Protein AF-A0A9E4X6A3-F1 (afdb_monomer_lite)

Sequence (124 aa):
DANILIFERMKEEVRIGRTLASSMEVGFNRAWPAIRDSNISTMITCVVLLWFGDRLGGGLVTGVAISLFIGVAVSMFTAVMVSRNLLQLMAWIGLGGRINLFTPESLHRTGQEVAQTPVLRGGR

pLDDT: mean 71.74, std 13.98, range [43.69, 91.62]

Radius of gyration: 26.62 Å; chains: 1; bounding box: 99×33×47 Å

Structure (mmCIF, N/CA/C/O backbone):
data_AF-A0A9E4X6A3-F1
#
_entry.id   AF-A0A9E4X6A3-F1
#
loop_
_atom_site.group_PDB
_atom_site.id
_atom_site.type_symbol
_atom_site.label_atom_id
_atom_site.label_alt_id
_atom_site.label_comp_id
_atom_site.label_asym_id
_atom_site.label_entity_id
_atom_site.label_seq_id
_atom_site.pdbx_PDB_ins_code
_atom_site.Cartn_x
_atom_site.Cartn_y
_atom_site.Cartn_z
_atom_site.occupancy
_atom_site.B_iso_or_equiv
_atom_site.auth_seq_id
_atom_site.auth_comp_id
_atom_site.auth_asym_id
_atom_site.auth_atom_id
_atom_site.pdbx_PDB_model_num
ATOM 1 N N . ASP A 1 1 ? 2.721 5.586 2.729 1.00 63.34 1 ASP A N 1
ATOM 2 C CA . ASP A 1 1 ? 1.963 6.738 3.243 1.00 63.34 1 ASP A CA 1
ATOM 3 C C . ASP A 1 1 ? 0.519 6.388 3.593 1.00 63.34 1 ASP A C 1
ATOM 5 O O . ASP A 1 1 ? 0.168 6.397 4.766 1.00 63.34 1 ASP A O 1
ATOM 9 N N . ALA A 1 2 ? -0.283 5.927 2.626 1.00 63.09 2 ALA A N 1
ATOM 10 C CA . ALA A 1 2 ? -1.685 5.542 2.845 1.00 63.09 2 ALA A CA 1
ATOM 11 C C . ALA A 1 2 ? -1.920 4.629 4.073 1.00 63.09 2 ALA A C 1
ATOM 13 O O . ALA A 1 2 ? -2.814 4.890 4.871 1.00 63.09 2 ALA A O 1
ATOM 14 N N . ASN A 1 3 ? -1.080 3.607 4.281 1.00 69.75 3 ASN A N 1
ATOM 15 C CA . ASN A 1 3 ? -1.237 2.657 5.392 1.00 69.75 3 ASN A CA 1
ATOM 16 C C . ASN A 1 3 ? -1.202 3.313 6.792 1.00 69.75 3 ASN A C 1
ATOM 18 O O . ASN A 1 3 ? -1.929 2.892 7.688 1.00 69.75 3 ASN A O 1
ATOM 22 N N . ILE A 1 4 ? -0.387 4.356 6.983 1.00 77.62 4 ILE A N 1
ATOM 23 C CA . ILE A 1 4 ? -0.262 5.048 8.277 1.00 77.62 4 ILE A CA 1
ATOM 24 C C . ILE A 1 4 ? -1.500 5.912 8.534 1.00 77.62 4 ILE A C 1
ATOM 26 O O . ILE A 1 4 ? -2.052 5.853 9.628 1.00 77.62 4 ILE A O 1
ATOM 30 N N . LEU A 1 5 ? -1.994 6.626 7.516 1.00 73.50 5 LEU A N 1
ATOM 31 C CA . LEU A 1 5 ? -3.211 7.447 7.593 1.00 73.50 5 LEU A CA 1
ATOM 32 C C . LEU A 1 5 ? -4.443 6.616 7.993 1.00 73.50 5 LEU A C 1
ATOM 34 O O . LEU A 1 5 ? -5.281 7.029 8.792 1.00 73.50 5 LEU A O 1
ATOM 38 N N . ILE A 1 6 ? -4.535 5.410 7.436 1.00 69.06 6 ILE A N 1
ATOM 39 C CA . ILE A 1 6 ? -5.589 4.439 7.734 1.00 69.06 6 ILE A CA 1
ATOM 40 C C . ILE A 1 6 ? -5.508 3.972 9.186 1.00 69.06 6 ILE A C 1
ATOM 42 O O . ILE A 1 6 ? -6.521 3.929 9.885 1.00 69.06 6 ILE A O 1
ATOM 46 N N . PHE A 1 7 ? -4.302 3.626 9.640 1.00 72.00 7 PHE A N 1
ATOM 47 C CA . PHE A 1 7 ? -4.075 3.183 11.009 1.00 72.00 7 PHE A CA 1
ATOM 48 C C . PHE A 1 7 ? -4.374 4.299 12.014 1.00 72.00 7 PHE A C 1
ATOM 50 O O . PHE A 1 7 ? -4.925 4.044 13.085 1.00 72.00 7 PHE A O 1
ATOM 57 N N . GLU A 1 8 ? -4.074 5.546 11.651 1.00 82.88 8 GLU A N 1
ATOM 58 C CA . GLU A 1 8 ? -4.416 6.719 12.446 1.00 82.88 8 GLU A CA 1
ATOM 59 C C . GLU A 1 8 ? -5.931 6.897 12.581 1.00 82.88 8 GLU A C 1
ATOM 61 O O . GLU A 1 8 ? -6.438 6.993 13.698 1.00 82.88 8 GLU A O 1
ATOM 66 N N . ARG A 1 9 ? -6.665 6.826 11.463 1.00 75.06 9 ARG A N 1
ATOM 67 C CA . ARG A 1 9 ? -8.136 6.886 11.434 1.00 75.06 9 ARG A CA 1
ATOM 68 C C . ARG A 1 9 ? -8.790 5.756 12.224 1.00 75.06 9 ARG A C 1
ATOM 70 O O . ARG A 1 9 ? -9.753 5.992 12.947 1.00 75.06 9 ARG A O 1
ATOM 77 N N . MET A 1 10 ? -8.254 4.538 12.136 1.00 72.62 10 MET A N 1
ATOM 78 C CA . MET A 1 10 ? -8.711 3.423 12.969 1.00 72.62 10 MET A CA 1
ATOM 79 C C . MET A 1 10 ? -8.487 3.696 14.460 1.00 72.62 10 MET A C 1
ATOM 81 O O . MET A 1 10 ? -9.389 3.468 15.265 1.00 72.62 10 MET A O 1
ATOM 85 N N . LYS A 1 11 ? -7.305 4.198 14.840 1.00 74.19 11 LYS A N 1
ATOM 86 C CA . LYS A 1 11 ? -7.004 4.588 16.227 1.00 74.19 11 LYS A CA 1
ATOM 87 C C . LYS A 1 11 ? -7.943 5.683 16.732 1.00 74.19 11 LYS A C 1
ATOM 89 O O . LYS A 1 11 ? -8.322 5.658 17.900 1.00 74.19 11 LYS A O 1
ATOM 94 N N . GLU A 1 12 ? -8.299 6.631 15.873 1.00 78.44 12 GLU A N 1
ATOM 95 C CA . GLU A 1 12 ? -9.212 7.727 16.190 1.00 78.44 12 GLU A CA 1
ATOM 96 C C . GLU A 1 12 ? -10.635 7.213 16.465 1.00 78.44 12 GLU A C 1
ATOM 98 O O . GLU A 1 12 ? -11.190 7.496 17.523 1.00 78.44 12 GLU A O 1
ATOM 103 N N . GLU A 1 13 ? -11.174 6.346 15.604 1.00 71.69 13 GLU A N 1
ATOM 104 C CA . GLU A 1 13 ? -12.487 5.703 15.790 1.00 71.69 13 GLU A CA 1
ATOM 105 C C . GLU A 1 13 ? -12.551 4.827 17.055 1.00 71.69 13 GLU A C 1
ATOM 107 O O . GLU A 1 13 ? -13.554 4.817 17.769 1.00 71.69 13 GLU A O 1
ATOM 112 N N . VAL A 1 14 ? -11.464 4.124 17.388 1.00 72.38 14 VAL A N 1
ATOM 113 C CA . VAL A 1 14 ? -11.345 3.376 18.654 1.00 72.38 14 VAL A CA 1
ATOM 114 C C . VAL A 1 14 ? -11.365 4.310 19.864 1.00 72.38 14 VAL A C 1
ATOM 116 O O . VAL A 1 14 ? -12.005 4.015 20.873 1.00 72.38 14 VAL A O 1
ATOM 119 N N . ARG A 1 15 ? -10.682 5.455 19.778 1.00 71.81 15 ARG A N 1
ATOM 120 C CA . ARG A 1 15 ? -10.607 6.436 20.869 1.00 71.81 15 ARG A CA 1
ATOM 121 C C . ARG A 1 15 ? -11.947 7.123 21.139 1.00 71.81 15 ARG A C 1
ATOM 123 O O . ARG A 1 15 ? -12.187 7.545 22.265 1.00 71.81 15 ARG A O 1
ATOM 130 N N . ILE A 1 16 ? -12.821 7.186 20.136 1.00 72.56 16 ILE A N 1
ATOM 131 C CA . ILE A 1 16 ? -14.191 7.715 20.232 1.00 72.56 16 ILE A CA 1
ATOM 132 C C . ILE A 1 16 ? -15.146 6.704 20.914 1.00 72.56 16 ILE A C 1
ATOM 134 O O . ILE A 1 16 ? -16.307 7.010 21.175 1.00 72.56 16 ILE A O 1
ATOM 138 N N . GLY A 1 17 ? -14.660 5.513 21.284 1.00 61.94 17 GLY A N 1
ATOM 139 C CA . GLY A 1 17 ? -15.421 4.522 22.050 1.00 61.94 17 GLY A CA 1
ATOM 140 C C . GLY A 1 17 ? -16.194 3.533 21.182 1.00 61.94 17 GLY A C 1
ATOM 141 O O . GLY A 1 17 ? -16.908 2.682 21.717 1.00 61.94 17 GLY A O 1
ATOM 142 N N . ARG A 1 18 ? -16.027 3.580 19.850 1.00 61.19 18 ARG A N 1
ATOM 143 C CA . ARG A 1 18 ? -16.430 2.457 19.009 1.00 61.19 18 ARG A CA 1
ATOM 144 C C . ARG A 1 18 ? -15.516 1.281 19.280 1.00 61.19 18 ARG A C 1
ATOM 146 O O . ARG A 1 18 ? -14.306 1.387 19.461 1.00 61.19 18 ARG A O 1
ATOM 153 N N . THR A 1 19 ? -16.129 0.120 19.298 1.00 69.94 19 THR A N 1
ATOM 154 C CA . THR A 1 19 ? -15.432 -1.128 19.543 1.00 69.94 19 THR A CA 1
ATOM 155 C C . THR A 1 19 ? -14.378 -1.399 18.477 1.00 69.94 19 THR A C 1
ATOM 157 O O . THR A 1 19 ? -14.628 -1.186 17.286 1.00 69.94 19 THR A O 1
ATOM 160 N N . LEU A 1 20 ? -13.247 -1.957 18.902 1.00 65.69 20 LEU A N 1
ATOM 161 C CA . LEU A 1 20 ? -12.101 -2.222 18.038 1.00 65.69 20 LEU A CA 1
ATOM 162 C C . LEU A 1 20 ? -12.465 -2.979 16.752 1.00 65.69 20 LEU A C 1
ATOM 164 O O . LEU A 1 20 ? -11.981 -2.616 15.687 1.00 65.69 20 LEU A O 1
ATOM 168 N N . ALA A 1 21 ? -13.344 -3.983 16.845 1.00 67.00 21 ALA A N 1
ATOM 169 C CA . ALA A 1 21 ? -13.760 -4.807 15.710 1.00 67.00 21 ALA A CA 1
ATOM 170 C C . ALA A 1 21 ? -14.526 -4.008 14.638 1.00 67.00 21 ALA A C 1
ATOM 172 O O . ALA A 1 21 ? -14.179 -4.075 13.462 1.00 67.00 21 ALA A O 1
ATOM 173 N N . SER A 1 22 ? -15.512 -3.196 15.038 1.00 70.31 22 SER A N 1
ATOM 174 C CA . SER A 1 22 ? -16.301 -2.382 14.100 1.00 70.31 22 SER A CA 1
ATOM 175 C C . SER A 1 22 ? -15.470 -1.265 13.457 1.00 70.31 22 SER A C 1
ATOM 177 O O . SER A 1 22 ? -15.489 -1.104 12.237 1.00 70.31 22 SER A O 1
ATOM 179 N N . SER A 1 23 ? -14.676 -0.536 14.250 1.00 68.94 23 SER A N 1
ATOM 180 C CA . SER A 1 23 ? -13.796 0.529 13.742 1.00 68.94 23 SER A CA 1
ATOM 181 C C . SER A 1 23 ? -12.757 -0.003 12.753 1.00 68.94 23 SER A C 1
ATOM 183 O O . SER A 1 23 ? -12.379 0.673 11.798 1.00 68.94 23 SER A O 1
ATOM 185 N N . MET A 1 24 ? -12.308 -1.237 12.967 1.00 70.00 24 MET A N 1
ATOM 186 C CA . MET A 1 24 ? -11.354 -1.927 12.114 1.00 70.00 24 MET A CA 1
ATOM 187 C C . MET A 1 24 ? -11.974 -2.446 10.826 1.00 70.00 24 MET A C 1
ATOM 189 O O . MET A 1 24 ? -11.359 -2.287 9.780 1.00 70.00 24 MET A O 1
ATOM 193 N N . GLU A 1 25 ? -13.170 -3.031 10.865 1.00 73.62 25 GLU A N 1
ATOM 194 C CA . GLU A 1 25 ? -13.860 -3.472 9.651 1.00 73.62 25 GLU A CA 1
ATOM 195 C C . GLU A 1 25 ? -14.120 -2.284 8.718 1.00 73.62 25 GLU A C 1
ATOM 197 O O . GLU A 1 25 ? -13.768 -2.318 7.539 1.00 73.62 25 GLU A O 1
ATOM 202 N N . VAL A 1 26 ? -14.625 -1.177 9.270 1.00 74.62 26 VAL A N 1
ATOM 203 C CA . VAL A 1 26 ? -14.870 0.061 8.518 1.00 74.62 26 VAL A CA 1
ATOM 204 C C . VAL A 1 26 ? -13.562 0.685 8.024 1.00 74.62 26 VAL A C 1
ATOM 206 O O . VAL A 1 26 ? -13.463 1.082 6.858 1.00 74.62 26 VAL A O 1
ATOM 209 N N . GLY A 1 27 ? -12.545 0.755 8.888 1.00 73.12 27 GLY A N 1
ATOM 210 C CA . GLY A 1 27 ? -11.233 1.305 8.556 1.00 73.12 27 GLY A CA 1
ATOM 211 C C . GLY A 1 27 ? -10.529 0.507 7.463 1.00 73.12 27 GLY A C 1
ATOM 212 O O . GLY A 1 27 ? -10.082 1.085 6.475 1.00 73.12 27 GLY A O 1
ATOM 213 N N . PHE A 1 28 ? -10.503 -0.819 7.585 1.00 75.38 28 PHE A N 1
ATOM 214 C CA . PHE A 1 28 ? -9.881 -1.718 6.619 1.00 75.38 28 PHE A CA 1
ATOM 215 C C . PHE A 1 28 ? -10.607 -1.700 5.271 1.00 75.38 28 PHE A C 1
ATOM 217 O O . PHE A 1 28 ? -9.956 -1.618 4.233 1.00 75.38 28 PHE A O 1
ATOM 224 N N . ASN A 1 29 ? -11.943 -1.702 5.259 1.00 77.44 29 ASN A N 1
ATOM 225 C CA . ASN A 1 29 ? -12.715 -1.721 4.016 1.00 77.44 29 ASN A CA 1
ATOM 226 C C . ASN A 1 29 ? -12.517 -0.436 3.185 1.00 77.44 29 ASN A C 1
ATOM 228 O O . ASN A 1 29 ? -12.417 -0.487 1.961 1.00 77.44 29 ASN A O 1
ATOM 232 N N . ARG A 1 30 ? -12.370 0.726 3.841 1.00 75.12 30 ARG A N 1
ATOM 233 C CA . ARG A 1 30 ? -11.995 1.986 3.165 1.00 75.12 30 ARG A CA 1
ATOM 234 C C . ARG A 1 30 ? -10.522 2.060 2.784 1.00 75.12 30 ARG A C 1
ATOM 236 O O . ARG A 1 30 ? -10.173 2.711 1.803 1.00 75.12 30 ARG A O 1
ATOM 243 N N . ALA A 1 31 ? -9.663 1.432 3.570 1.00 77.06 31 ALA A N 1
ATOM 244 C CA . ALA A 1 31 ? -8.226 1.454 3.374 1.00 77.06 31 ALA A CA 1
ATOM 245 C C . ALA A 1 31 ? -7.738 0.558 2.247 1.00 77.06 31 ALA A C 1
ATOM 247 O O . ALA A 1 31 ? -6.772 0.879 1.555 1.00 77.06 31 ALA A O 1
ATOM 248 N N . TRP A 1 32 ? -8.393 -0.588 2.099 1.00 76.12 32 TRP A N 1
ATOM 249 C CA . TRP A 1 32 ? -7.984 -1.651 1.203 1.00 76.12 32 TRP A CA 1
ATOM 250 C C . TRP A 1 32 ? -7.833 -1.186 -0.254 1.00 76.12 32 TRP A C 1
ATOM 252 O O . TRP A 1 32 ? -6.779 -1.458 -0.836 1.00 76.12 32 TRP A O 1
ATOM 262 N N . PRO A 1 33 ? -8.781 -0.419 -0.836 1.00 81.31 33 PRO A N 1
ATOM 263 C CA . PRO A 1 33 ? -8.611 0.150 -2.170 1.00 81.31 33 PRO A CA 1
ATOM 264 C C . PRO A 1 33 ? -7.388 1.066 -2.255 1.00 81.31 33 PRO A C 1
ATOM 266 O O . PRO A 1 33 ? -6.554 0.869 -3.125 1.00 81.31 33 PRO A O 1
ATOM 269 N N . ALA A 1 34 ? -7.207 1.986 -1.301 1.00 81.81 34 ALA A N 1
ATOM 270 C CA . ALA A 1 34 ? -6.089 2.930 -1.320 1.00 81.81 34 ALA A CA 1
ATOM 271 C C . ALA A 1 34 ? -4.717 2.234 -1.219 1.00 81.81 34 ALA A C 1
ATOM 273 O O . ALA A 1 34 ? -3.772 2.604 -1.917 1.00 81.81 34 ALA A O 1
ATOM 274 N N . ILE A 1 35 ? -4.602 1.199 -0.378 1.00 80.19 35 ILE A N 1
ATOM 275 C CA . ILE A 1 35 ? -3.380 0.389 -0.255 1.00 80.19 35 ILE A CA 1
ATOM 276 C C . ILE A 1 35 ? -3.130 -0.373 -1.557 1.00 80.19 35 ILE A C 1
ATOM 278 O O . ILE A 1 35 ? -2.007 -0.384 -2.063 1.00 80.19 35 ILE A O 1
ATOM 282 N N . ARG A 1 36 ? -4.162 -1.008 -2.116 1.00 83.56 36 ARG A N 1
ATOM 283 C CA . ARG A 1 36 ? -4.048 -1.754 -3.369 1.00 83.56 36 ARG A CA 1
ATOM 284 C C . ARG A 1 36 ? -3.657 -0.839 -4.528 1.00 83.56 36 ARG A C 1
ATOM 286 O O . ARG A 1 36 ? -2.725 -1.171 -5.248 1.00 83.56 36 ARG A O 1
ATOM 293 N N . ASP A 1 37 ? -4.297 0.313 -4.673 1.00 86.44 37 ASP A N 1
ATOM 294 C CA . ASP A 1 37 ? -4.069 1.239 -5.784 1.00 86.44 37 ASP A CA 1
ATOM 295 C C . ASP A 1 37 ? -2.652 1.831 -5.730 1.00 86.44 37 ASP A C 1
ATOM 297 O O . ASP A 1 37 ? -1.962 1.892 -6.749 1.00 86.44 37 ASP A O 1
ATOM 301 N N . SER A 1 38 ? -2.159 2.154 -4.527 1.00 84.69 38 SER A N 1
ATOM 302 C CA . SER A 1 38 ? -0.768 2.573 -4.325 1.00 84.69 38 SER A CA 1
ATOM 303 C C . SER A 1 38 ? 0.229 1.481 -4.732 1.00 84.69 38 SER A C 1
ATOM 305 O O . SER A 1 38 ? 1.202 1.774 -5.422 1.00 84.69 38 SER A O 1
ATOM 307 N N . ASN A 1 39 ? -0.007 0.226 -4.335 1.00 88.44 39 ASN A N 1
ATOM 308 C CA . ASN A 1 39 ? 0.863 -0.903 -4.682 1.00 88.44 39 ASN A CA 1
ATOM 309 C C . ASN A 1 39 ? 0.797 -1.250 -6.181 1.00 88.44 39 ASN A C 1
ATOM 311 O O . ASN A 1 39 ? 1.821 -1.563 -6.787 1.00 88.44 39 ASN A O 1
ATOM 315 N N . ILE A 1 40 ? -0.381 -1.148 -6.805 1.00 89.38 40 ILE A N 1
ATOM 316 C CA . ILE A 1 40 ? -0.559 -1.321 -8.254 1.00 89.38 40 ILE A CA 1
ATOM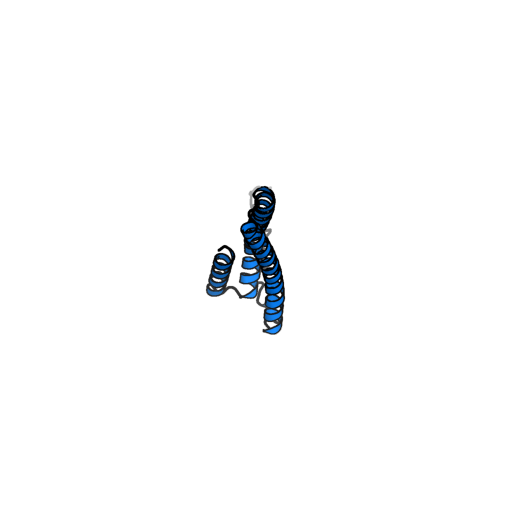 317 C C . ILE A 1 40 ? 0.212 -0.245 -9.015 1.00 89.38 40 ILE A C 1
ATOM 319 O O . ILE A 1 40 ? 0.944 -0.577 -9.946 1.00 89.38 40 ILE A O 1
ATOM 323 N N . SER A 1 41 ? 0.121 1.023 -8.601 1.00 91.25 41 SER A N 1
ATOM 324 C CA . SER A 1 41 ? 0.903 2.095 -9.221 1.00 91.25 41 SER A CA 1
ATOM 325 C C . SER A 1 41 ? 2.403 1.805 -9.150 1.00 91.25 41 SER A C 1
ATOM 327 O O . SER A 1 41 ? 3.102 2.007 -10.139 1.00 91.25 41 SER A O 1
ATOM 329 N N . THR A 1 42 ? 2.909 1.289 -8.023 1.00 90.31 42 THR A N 1
ATOM 330 C CA . THR A 1 42 ? 4.325 0.912 -7.900 1.00 90.31 42 THR A CA 1
ATOM 331 C C . THR A 1 42 ? 4.688 -0.277 -8.789 1.00 90.31 42 THR A C 1
ATOM 333 O O . THR A 1 42 ? 5.747 -0.252 -9.415 1.00 90.31 42 THR A O 1
ATOM 336 N N . MET A 1 43 ? 3.823 -1.290 -8.909 1.00 89.50 43 MET A N 1
ATOM 337 C CA . MET A 1 43 ? 4.040 -2.404 -9.841 1.00 89.50 43 MET A CA 1
ATOM 338 C C . MET A 1 43 ? 4.122 -1.923 -11.293 1.00 89.50 43 MET A C 1
ATOM 340 O O . MET A 1 43 ? 5.014 -2.356 -12.019 1.00 89.50 43 MET A O 1
ATOM 344 N N . ILE A 1 44 ? 3.264 -0.982 -11.701 1.00 91.19 44 ILE A N 1
ATOM 345 C CA . ILE A 1 44 ? 3.321 -0.368 -13.037 1.00 91.19 44 ILE A CA 1
ATOM 346 C C . ILE A 1 44 ? 4.660 0.352 -13.233 1.00 91.19 44 ILE A C 1
ATOM 348 O O . ILE A 1 44 ? 5.328 0.133 -14.242 1.00 91.19 44 ILE A O 1
ATOM 352 N N . THR A 1 45 ? 5.107 1.141 -12.251 1.00 91.12 45 THR A N 1
ATOM 353 C CA . THR A 1 45 ? 6.424 1.796 -12.296 1.00 91.12 45 THR A CA 1
ATOM 354 C C . THR A 1 45 ? 7.560 0.782 -12.435 1.00 91.12 45 THR A C 1
ATOM 356 O O . THR A 1 45 ? 8.469 1.001 -13.231 1.00 91.12 45 THR A O 1
ATOM 359 N N . CYS A 1 46 ? 7.504 -0.350 -11.725 1.00 90.12 46 CYS A N 1
ATOM 360 C CA . CYS A 1 46 ? 8.501 -1.416 -11.850 1.00 90.12 46 CYS A CA 1
ATOM 361 C C . CYS A 1 46 ? 8.517 -2.013 -13.262 1.00 90.12 46 CYS A C 1
ATOM 363 O O . CYS A 1 46 ? 9.589 -2.189 -13.829 1.00 90.12 46 CYS A O 1
ATOM 365 N N . VAL A 1 47 ? 7.350 -2.274 -13.861 1.00 89.94 47 VAL A N 1
ATOM 366 C CA . VAL A 1 47 ? 7.251 -2.786 -15.241 1.00 89.94 47 VAL A CA 1
ATOM 367 C C . VAL A 1 47 ? 7.859 -1.801 -16.240 1.00 89.94 47 VAL A C 1
ATOM 369 O O . VAL A 1 47 ? 8.627 -2.203 -17.113 1.00 89.94 47 VAL A O 1
ATOM 372 N N . VAL A 1 48 ? 7.572 -0.507 -16.087 1.00 89.62 48 VAL A N 1
ATOM 373 C CA . VAL A 1 48 ? 8.162 0.540 -16.931 1.00 89.62 48 VAL A CA 1
ATOM 374 C C . VAL A 1 48 ? 9.680 0.598 -16.740 1.00 89.62 48 VAL A C 1
ATOM 376 O O . VAL A 1 48 ? 10.415 0.637 -17.724 1.00 89.62 48 VAL A O 1
ATOM 379 N N . LEU A 1 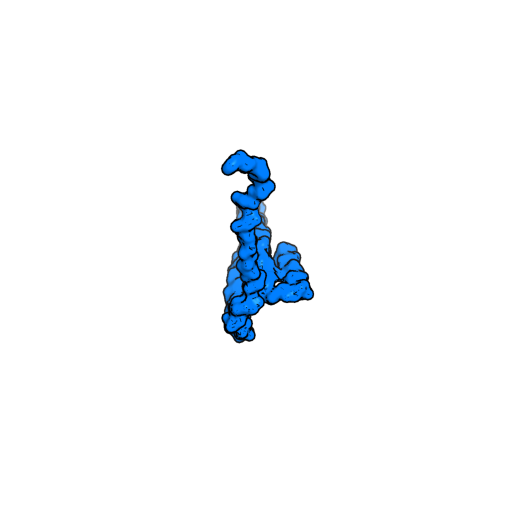49 ? 10.170 0.537 -15.499 1.00 88.25 49 LEU A N 1
ATOM 380 C CA . LEU A 1 49 ? 11.604 0.520 -15.192 1.00 88.25 49 LEU A CA 1
ATOM 381 C C . LEU A 1 49 ? 12.316 -0.700 -15.779 1.00 88.25 49 LEU A C 1
ATOM 383 O O . LEU A 1 49 ? 13.423 -0.549 -16.280 1.00 88.25 49 LEU A O 1
ATOM 387 N N . LEU A 1 50 ? 11.698 -1.883 -15.755 1.00 87.38 50 LEU A N 1
ATOM 388 C CA . LEU A 1 50 ? 12.251 -3.080 -16.392 1.00 87.38 50 LEU A CA 1
ATOM 389 C C . LEU A 1 50 ? 12.325 -2.914 -17.912 1.00 87.38 50 LEU A C 1
ATOM 391 O O . LEU A 1 50 ? 13.349 -3.231 -18.509 1.00 87.38 50 LEU A O 1
ATOM 395 N N . TRP A 1 51 ? 11.278 -2.360 -18.529 1.00 86.44 51 TRP A N 1
ATOM 396 C CA . TRP A 1 51 ? 11.251 -2.117 -19.971 1.00 86.44 51 TRP A CA 1
ATOM 397 C C . TRP A 1 51 ? 12.314 -1.104 -20.412 1.00 86.44 51 TRP A C 1
ATOM 399 O O . TRP A 1 51 ? 13.012 -1.332 -21.396 1.00 86.44 51 TRP A O 1
ATOM 409 N N . PHE A 1 52 ? 12.486 -0.006 -19.675 1.00 85.38 52 PHE A N 1
ATOM 410 C CA . PHE A 1 52 ? 13.543 0.970 -19.952 1.00 85.38 52 PHE A CA 1
ATOM 411 C C . PHE A 1 52 ? 14.938 0.440 -19.587 1.00 85.38 52 PHE A C 1
ATOM 413 O O . PHE A 1 52 ? 15.890 0.688 -20.323 1.00 85.38 52 PHE A O 1
ATOM 420 N N . GLY A 1 53 ? 15.069 -0.304 -18.487 1.00 83.06 53 GLY A N 1
ATOM 421 C CA . GLY A 1 53 ? 16.332 -0.879 -18.019 1.00 83.06 53 GLY A CA 1
ATOM 422 C C . GLY A 1 53 ? 16.933 -1.879 -19.006 1.00 83.06 53 GLY A C 1
ATOM 423 O O . GLY A 1 53 ? 18.136 -1.830 -19.259 1.00 83.06 53 GLY A O 1
ATOM 424 N N . ASP A 1 54 ? 16.090 -2.711 -19.625 1.00 76.06 54 ASP A N 1
ATOM 425 C CA . ASP A 1 54 ? 16.477 -3.657 -20.680 1.00 76.06 54 ASP A CA 1
ATOM 426 C C . ASP A 1 54 ? 16.914 -2.940 -21.973 1.00 76.06 54 ASP A C 1
ATOM 428 O O . ASP A 1 54 ? 17.900 -3.310 -22.606 1.00 76.06 54 ASP A O 1
ATOM 432 N N . ARG A 1 55 ? 16.240 -1.836 -22.328 1.00 78.31 55 ARG A N 1
ATOM 433 C CA . ARG A 1 55 ? 16.505 -1.055 -23.552 1.00 78.31 55 ARG A CA 1
ATOM 434 C C . ARG A 1 55 ? 17.742 -0.155 -23.468 1.00 78.31 55 ARG A C 1
ATOM 436 O O . ARG A 1 55 ? 18.403 0.053 -24.480 1.00 78.31 55 ARG A O 1
ATOM 443 N N . LEU A 1 56 ? 18.021 0.426 -22.299 1.00 74.38 56 LEU A N 1
ATOM 444 C CA . LEU A 1 56 ? 19.101 1.406 -22.087 1.00 74.38 56 LEU A CA 1
ATOM 445 C C . LEU A 1 56 ? 20.398 0.782 -21.542 1.00 74.38 56 LEU A C 1
ATOM 447 O O . LEU A 1 56 ? 21.357 1.507 -21.291 1.00 74.38 56 LEU A O 1
ATOM 451 N N . GLY A 1 57 ? 20.446 -0.542 -21.345 1.00 66.56 57 GLY A N 1
ATOM 452 C CA . GLY A 1 57 ? 21.638 -1.244 -20.847 1.00 66.56 57 GLY A CA 1
ATOM 453 C C . GLY A 1 57 ? 21.983 -0.943 -19.381 1.00 66.56 57 GLY A C 1
ATOM 454 O O . GLY A 1 57 ? 23.092 -1.218 -18.925 1.00 66.56 57 GLY A O 1
ATOM 455 N N . GLY A 1 58 ? 21.043 -0.374 -18.621 1.00 73.56 58 GLY A N 1
ATOM 456 C CA . GLY A 1 58 ? 21.228 0.017 -17.226 1.00 73.56 58 GLY A CA 1
ATOM 457 C C . GLY A 1 58 ? 20.960 -1.137 -16.262 1.00 73.56 58 GLY A C 1
ATOM 458 O O . GLY A 1 58 ? 19.944 -1.129 -15.572 1.00 73.56 58 GLY A O 1
ATOM 459 N N . GLY A 1 59 ? 21.874 -2.110 -16.171 1.00 75.56 59 GLY A N 1
ATOM 460 C CA . GLY A 1 59 ? 21.696 -3.320 -15.347 1.00 75.56 59 GLY A CA 1
ATOM 461 C C . GLY A 1 59 ? 21.388 -3.065 -13.860 1.00 75.56 59 GLY A C 1
ATOM 462 O O . GLY A 1 59 ? 20.684 -3.850 -13.225 1.00 75.56 59 GLY A O 1
ATOM 463 N N . LEU A 1 60 ? 21.839 -1.930 -13.311 1.00 84.94 60 LEU A N 1
ATOM 464 C CA . LEU A 1 60 ? 21.527 -1.514 -11.939 1.00 84.94 60 LEU A CA 1
ATOM 465 C C . LEU A 1 60 ? 20.024 -1.231 -11.744 1.00 84.94 60 LEU A C 1
ATOM 467 O O . LEU A 1 60 ? 19.445 -1.607 -10.726 1.00 84.94 60 LEU A O 1
ATOM 471 N N . VAL A 1 61 ? 19.383 -0.592 -12.727 1.00 86.12 61 VAL A N 1
ATOM 472 C CA . VAL A 1 61 ? 17.967 -0.194 -12.660 1.00 86.12 61 VAL A CA 1
ATOM 473 C C . VAL A 1 61 ? 17.068 -1.426 -12.680 1.00 86.12 61 VAL A C 1
ATOM 475 O O . VAL A 1 61 ? 16.113 -1.505 -11.909 1.00 86.12 61 VAL A O 1
ATOM 478 N N . THR A 1 62 ? 17.418 -2.426 -13.489 1.00 85.94 62 THR A N 1
ATOM 479 C CA . THR A 1 62 ? 16.710 -3.710 -13.551 1.00 85.94 62 THR A CA 1
ATOM 480 C C . THR A 1 62 ? 16.752 -4.438 -12.204 1.00 85.94 62 THR A C 1
ATOM 482 O O . THR A 1 62 ? 15.720 -4.910 -11.729 1.00 85.94 62 THR A O 1
ATOM 485 N N . GLY A 1 63 ? 17.911 -4.469 -11.533 1.00 87.50 63 GLY A N 1
ATOM 486 C CA . GLY A 1 63 ? 18.044 -5.075 -10.202 1.00 87.50 63 GLY A CA 1
ATOM 487 C C . GLY A 1 63 ? 17.201 -4.373 -9.130 1.00 87.50 63 GLY A C 1
ATOM 488 O O . GLY A 1 63 ? 16.542 -5.028 -8.321 1.00 87.50 63 GLY A O 1
ATOM 489 N N . VAL A 1 64 ? 17.163 -3.038 -9.162 1.00 89.69 64 VAL A N 1
ATOM 490 C CA . VAL A 1 64 ? 16.320 -2.229 -8.265 1.00 89.69 64 VAL A CA 1
ATOM 491 C C . VAL A 1 64 ? 14.829 -2.447 -8.550 1.00 89.69 64 VAL A C 1
ATOM 493 O O . VAL A 1 64 ? 14.038 -2.565 -7.617 1.00 89.69 64 VAL A O 1
ATOM 496 N N . ALA A 1 65 ? 14.432 -2.567 -9.817 1.00 89.19 65 ALA A N 1
ATOM 497 C CA . ALA A 1 65 ? 13.040 -2.798 -10.190 1.00 89.19 65 ALA A CA 1
ATOM 498 C C . ALA A 1 65 ? 12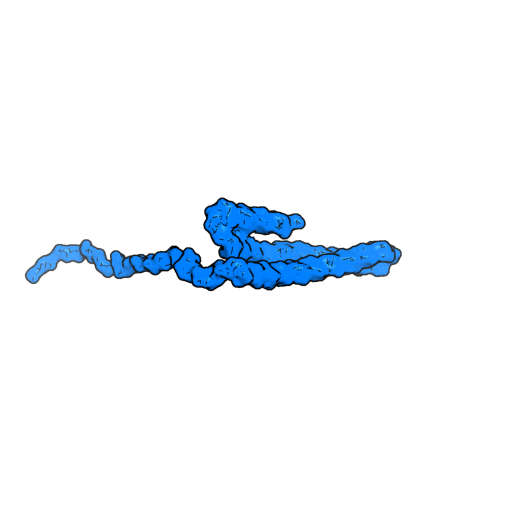.527 -4.180 -9.743 1.00 89.19 65 ALA A C 1
ATOM 500 O O . ALA A 1 65 ? 11.402 -4.286 -9.256 1.00 89.19 65 ALA A O 1
ATOM 501 N N . ILE A 1 66 ? 13.351 -5.231 -9.844 1.00 89.12 66 ILE A N 1
ATOM 502 C CA . ILE A 1 66 ? 12.987 -6.582 -9.380 1.00 89.12 66 ILE A CA 1
ATOM 503 C C . ILE A 1 66 ? 12.807 -6.609 -7.857 1.00 89.12 66 ILE A C 1
ATOM 505 O O . ILE A 1 66 ? 11.828 -7.174 -7.365 1.00 89.12 66 ILE A O 1
ATOM 509 N N . SER A 1 67 ? 13.715 -5.989 -7.096 1.00 91.62 67 SER A N 1
ATOM 510 C CA . SER A 1 67 ? 13.609 -5.970 -5.630 1.00 91.62 67 SER A CA 1
ATOM 511 C C . SER A 1 67 ? 12.379 -5.189 -5.151 1.00 91.62 67 SER A C 1
ATOM 513 O O . SER A 1 67 ? 11.668 -5.660 -4.261 1.00 91.62 67 SER A O 1
ATOM 515 N N . LEU A 1 68 ? 12.065 -4.056 -5.793 1.00 89.56 68 LEU A N 1
ATOM 516 C CA . LEU A 1 68 ? 10.838 -3.290 -5.556 1.00 89.56 68 LEU A CA 1
ATOM 517 C C . LEU A 1 68 ? 9.584 -4.113 -5.859 1.00 89.56 68 LEU A C 1
ATOM 519 O O . LEU A 1 68 ? 8.652 -4.119 -5.056 1.00 89.56 68 LEU A O 1
ATOM 523 N N . PHE A 1 69 ? 9.570 -4.841 -6.977 1.00 89.88 69 PHE A N 1
ATOM 524 C CA . PHE A 1 69 ? 8.442 -5.688 -7.353 1.00 89.88 69 PHE A CA 1
ATOM 525 C C . PHE A 1 69 ? 8.169 -6.776 -6.304 1.00 89.88 69 PHE A 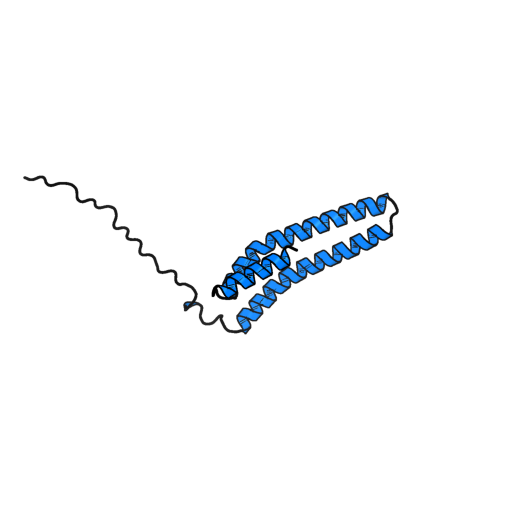C 1
ATOM 527 O O . PHE A 1 69 ? 7.033 -6.933 -5.850 1.00 89.88 69 PHE A O 1
ATOM 534 N N . ILE A 1 70 ? 9.216 -7.477 -5.856 1.00 91.31 70 ILE A N 1
ATOM 535 C CA . ILE A 1 70 ? 9.110 -8.490 -4.795 1.00 91.31 70 ILE A CA 1
ATOM 536 C C . ILE A 1 70 ? 8.644 -7.847 -3.482 1.00 91.31 70 ILE A C 1
ATOM 538 O O . ILE A 1 70 ? 7.742 -8.371 -2.828 1.00 91.31 70 ILE A O 1
ATOM 542 N N . GLY A 1 71 ? 9.202 -6.693 -3.107 1.00 90.38 71 GLY A N 1
ATOM 543 C CA . GLY A 1 71 ? 8.819 -5.976 -1.889 1.00 90.38 71 GLY A CA 1
ATOM 544 C C . GLY A 1 71 ? 7.340 -5.577 -1.866 1.00 90.38 71 GLY A C 1
ATOM 545 O O . GLY A 1 71 ? 6.657 -5.776 -0.859 1.00 90.38 71 GLY A O 1
ATOM 546 N N . VAL A 1 72 ? 6.815 -5.082 -2.989 1.00 89.31 72 VAL A N 1
ATOM 547 C CA . VAL A 1 72 ? 5.395 -4.726 -3.134 1.00 89.31 72 VAL A CA 1
ATOM 548 C C . VAL A 1 72 ? 4.498 -5.965 -3.072 1.00 89.31 72 VAL A C 1
ATOM 550 O O . VAL A 1 72 ? 3.474 -5.947 -2.384 1.00 89.31 72 VAL A O 1
ATOM 553 N N . ALA A 1 73 ? 4.891 -7.065 -3.721 1.00 87.19 73 ALA A N 1
ATOM 554 C CA . ALA A 1 73 ? 4.146 -8.323 -3.671 1.00 87.19 73 ALA A CA 1
ATOM 555 C C . ALA A 1 73 ? 4.047 -8.877 -2.237 1.00 87.19 73 ALA A C 1
ATOM 557 O O . ALA A 1 73 ? 2.958 -9.232 -1.776 1.00 87.19 73 ALA A O 1
ATOM 558 N N . VAL A 1 74 ? 5.160 -8.881 -1.495 1.00 88.88 74 VAL A N 1
ATOM 559 C CA . VAL A 1 74 ? 5.194 -9.292 -0.081 1.00 88.88 74 VAL A CA 1
ATOM 560 C C . VAL A 1 74 ? 4.349 -8.355 0.791 1.00 88.88 74 VAL A C 1
ATOM 562 O O . VAL A 1 74 ? 3.654 -8.821 1.698 1.00 88.88 74 VAL A O 1
ATOM 565 N N . SER A 1 75 ? 4.344 -7.048 0.509 1.00 84.38 75 SER A N 1
ATOM 566 C CA . SER A 1 75 ? 3.518 -6.071 1.231 1.00 84.38 75 SER A CA 1
ATOM 567 C C . SER A 1 75 ? 2.017 -6.336 1.053 1.00 84.38 75 SER A C 1
ATOM 569 O O . SER A 1 75 ? 1.284 -6.414 2.041 1.00 84.38 75 SER A O 1
ATOM 571 N N . MET A 1 76 ? 1.564 -6.563 -0.186 1.00 82.12 76 MET A N 1
ATOM 572 C CA . MET A 1 76 ? 0.173 -6.933 -0.484 1.00 82.12 76 MET A CA 1
ATOM 573 C C . MET A 1 76 ? -0.227 -8.244 0.201 1.00 82.12 76 MET A C 1
ATOM 575 O O . MET A 1 76 ? -1.303 -8.324 0.796 1.00 82.12 76 MET A O 1
ATOM 579 N N . PHE A 1 77 ? 0.646 -9.255 0.175 1.00 83.56 77 PHE A N 1
ATOM 580 C CA . PHE A 1 77 ? 0.407 -10.519 0.872 1.00 83.56 77 PHE A CA 1
ATOM 581 C C . PHE A 1 77 ? 0.272 -10.321 2.388 1.00 83.56 77 PHE A C 1
ATOM 583 O O . PHE A 1 77 ? -0.669 -10.822 3.007 1.00 83.56 77 PHE A O 1
ATOM 590 N N . THR A 1 78 ? 1.169 -9.530 2.978 1.00 80.94 78 THR A N 1
A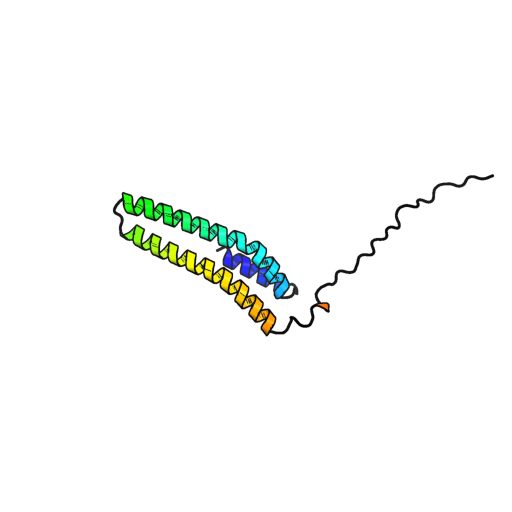TOM 591 C CA . THR A 1 78 ? 1.128 -9.181 4.403 1.00 80.94 78 THR A CA 1
ATOM 592 C C . THR A 1 78 ? -0.185 -8.493 4.764 1.00 80.94 78 THR A C 1
ATOM 594 O O . THR A 1 78 ? -0.778 -8.833 5.782 1.00 80.94 78 THR A O 1
ATOM 597 N N . ALA A 1 79 ? -0.704 -7.596 3.920 1.00 76.81 79 ALA A N 1
ATOM 598 C CA . ALA A 1 79 ? -1.970 -6.914 4.179 1.00 76.81 79 ALA A CA 1
ATOM 599 C C . ALA A 1 79 ? -3.163 -7.888 4.301 1.00 76.81 79 ALA A C 1
ATOM 601 O O . ALA A 1 79 ? -3.983 -7.728 5.202 1.00 76.81 79 ALA A O 1
ATOM 602 N N . VAL A 1 80 ? -3.225 -8.940 3.471 1.00 76.06 80 VAL A N 1
ATOM 603 C CA . VAL A 1 80 ? -4.251 -10.003 3.576 1.00 76.06 80 VAL A CA 1
ATOM 604 C C . VAL A 1 80 ? -4.051 -10.853 4.835 1.00 76.06 80 VAL A C 1
ATOM 606 O O . VAL A 1 80 ? -5.010 -11.199 5.532 1.00 76.06 80 VAL A O 1
ATOM 609 N N . MET A 1 81 ? -2.795 -11.194 5.139 1.00 78.75 81 MET A N 1
ATOM 610 C CA . MET A 1 81 ? -2.420 -11.950 6.339 1.00 78.75 81 MET A CA 1
ATOM 611 C C . MET A 1 81 ? -2.796 -11.205 7.622 1.00 78.75 81 MET A C 1
ATOM 613 O O . MET A 1 81 ? -3.271 -11.832 8.570 1.00 78.75 81 MET A O 1
ATOM 617 N N . VAL A 1 82 ? -2.641 -9.878 7.637 1.00 76.56 82 VAL A N 1
ATOM 618 C CA . VAL A 1 82 ? -3.044 -9.009 8.747 1.00 76.56 82 VAL A CA 1
ATOM 619 C C . VAL A 1 82 ? -4.553 -9.077 8.958 1.00 76.56 82 VAL A C 1
ATOM 621 O O . VAL A 1 82 ? -4.969 -9.280 10.092 1.00 76.56 82 VAL A O 1
ATOM 624 N N . SER A 1 83 ? -5.380 -9.014 7.908 1.00 70.25 83 SER A N 1
ATOM 625 C CA . SER A 1 83 ? -6.840 -9.146 8.055 1.00 70.25 83 SER A CA 1
ATOM 626 C C . SER A 1 83 ? -7.237 -10.462 8.724 1.00 70.25 83 SER A C 1
ATOM 628 O O . SER A 1 83 ? -8.056 -10.470 9.640 1.00 70.25 83 SER A O 1
ATOM 630 N N . ARG A 1 84 ? -6.632 -11.584 8.305 1.00 72.94 84 ARG A N 1
ATOM 631 C CA . ARG A 1 84 ? -6.909 -12.905 8.896 1.00 72.94 84 ARG A CA 1
ATOM 632 C C . ARG A 1 84 ? -6.410 -13.029 10.330 1.00 72.94 84 ARG A C 1
ATOM 634 O O . ARG A 1 84 ? -7.174 -13.474 11.183 1.00 72.94 84 ARG A O 1
ATOM 641 N N . ASN A 1 85 ? -5.164 -12.636 10.597 1.00 75.75 85 ASN A N 1
ATOM 642 C CA . ASN A 1 85 ? -4.585 -12.712 11.941 1.00 75.75 85 ASN A CA 1
ATOM 643 C C . ASN A 1 85 ? -5.353 -11.837 12.924 1.00 75.75 85 ASN A C 1
ATOM 645 O O . ASN A 1 85 ? -5.563 -12.228 14.064 1.00 75.75 85 ASN A O 1
ATOM 649 N N . LEU A 1 86 ? -5.802 -10.667 12.485 1.00 69.69 86 LEU A N 1
ATOM 650 C CA . LEU A 1 86 ? -6.494 -9.719 13.338 1.00 69.69 86 LEU A CA 1
ATOM 651 C C . LEU A 1 86 ? -7.928 -10.171 13.650 1.00 69.69 86 LEU A C 1
ATOM 653 O O . LEU A 1 86 ? -8.351 -10.083 14.801 1.00 69.69 86 LEU A O 1
ATOM 657 N N . LEU A 1 87 ? -8.638 -10.758 12.677 1.00 66.38 87 LEU A N 1
ATOM 658 C CA . LEU A 1 87 ? -9.915 -11.445 12.918 1.00 66.38 87 LEU A CA 1
ATOM 659 C C . LEU A 1 87 ? -9.751 -12.639 13.869 1.00 66.38 87 LEU A C 1
ATOM 661 O O . LEU A 1 87 ? -10.552 -12.804 14.786 1.00 66.38 87 LEU A O 1
ATOM 665 N N . GLN A 1 88 ? -8.696 -13.443 13.700 1.00 68.44 88 GLN A N 1
ATOM 666 C CA . GLN A 1 88 ? -8.370 -14.531 14.627 1.00 68.44 88 GLN A CA 1
ATOM 667 C C . GLN A 1 88 ? -8.042 -14.015 16.028 1.00 68.44 88 GLN A C 1
ATOM 669 O O . GLN A 1 88 ? -8.532 -14.581 16.999 1.00 68.44 88 GLN A O 1
ATOM 674 N N . LEU A 1 89 ? -7.285 -12.922 16.147 1.00 68.00 89 LEU A N 1
ATOM 675 C CA . LEU A 1 89 ? -6.963 -12.292 17.425 1.00 68.00 89 LEU A CA 1
ATOM 676 C C . LEU A 1 89 ? -8.232 -11.795 18.132 1.00 68.00 89 LEU A C 1
ATOM 678 O O . LEU A 1 89 ? -8.368 -11.993 19.332 1.00 68.00 89 LEU A O 1
ATOM 682 N N . MET A 1 90 ? -9.187 -11.208 17.400 1.00 61.81 90 MET A N 1
ATOM 683 C CA . MET A 1 90 ? -10.496 -10.806 17.937 1.00 61.81 90 MET A CA 1
ATOM 684 C C . MET A 1 90 ? -11.345 -12.003 18.384 1.00 61.81 90 MET A C 1
ATOM 686 O O . MET A 1 90 ? -11.977 -11.943 19.441 1.00 61.81 90 MET A O 1
ATOM 690 N N . ALA A 1 91 ? -11.333 -13.100 17.621 1.00 62.25 91 ALA A N 1
ATOM 691 C CA . ALA A 1 91 ? -11.977 -14.351 18.022 1.00 62.25 91 ALA A CA 1
ATOM 692 C C . ALA A 1 91 ? -11.329 -14.932 19.294 1.00 62.25 91 ALA A C 1
ATOM 694 O O . ALA A 1 91 ? -12.030 -15.422 20.177 1.00 62.25 91 ALA A O 1
ATOM 695 N N . TRP A 1 92 ? -10.003 -14.826 19.408 1.00 57.81 92 TRP A N 1
ATOM 696 C CA . TRP A 1 92 ? -9.207 -15.359 20.514 1.00 57.81 92 TRP A CA 1
ATOM 697 C C . TRP A 1 92 ? -9.293 -14.512 21.792 1.00 57.81 92 TRP A C 1
ATOM 699 O O . TRP A 1 92 ? -9.354 -15.067 22.883 1.00 57.81 92 TRP A O 1
ATOM 709 N N . ILE A 1 93 ? -9.398 -13.179 21.673 1.00 66.75 93 ILE A N 1
ATOM 710 C CA . ILE A 1 93 ? -9.637 -12.257 22.802 1.00 66.75 93 ILE A CA 1
ATOM 711 C C . ILE A 1 93 ? -11.030 -12.458 23.439 1.00 66.75 93 ILE A C 1
ATOM 713 O O . ILE A 1 93 ? -11.295 -11.944 24.523 1.00 66.75 93 ILE A O 1
ATOM 717 N N . GLY A 1 94 ? -11.925 -13.226 22.807 1.00 59.06 94 GLY A N 1
ATOM 718 C CA . GLY A 1 94 ? -13.167 -13.672 23.443 1.00 59.06 94 GLY A CA 1
ATOM 719 C C . GLY A 1 94 ? -14.288 -12.629 23.488 1.00 59.06 94 GLY A C 1
ATOM 720 O O . GLY A 1 94 ? -15.228 -12.780 24.266 1.00 59.06 94 GLY A O 1
ATOM 721 N N . LEU A 1 95 ? -14.261 -11.597 22.634 1.00 55.66 95 LEU A N 1
ATOM 722 C CA . LEU A 1 95 ? -15.409 -10.687 22.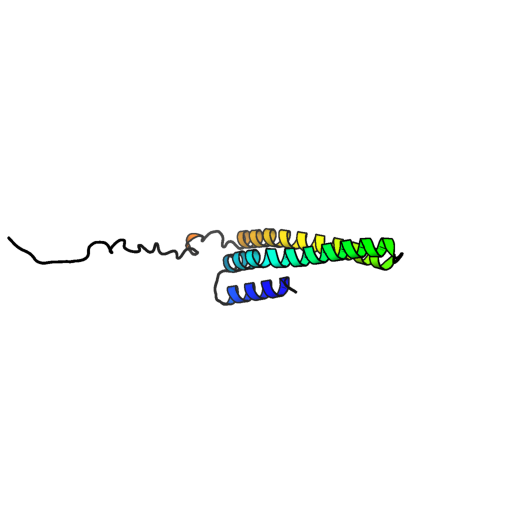464 1.00 55.66 95 LEU A CA 1
ATOM 723 C C . LEU A 1 95 ? -16.516 -11.250 21.550 1.00 55.66 95 LEU A C 1
ATOM 725 O O . LEU A 1 95 ? -17.602 -10.676 21.485 1.00 55.66 95 LEU A O 1
ATOM 729 N N . GLY A 1 96 ? -16.291 -12.397 20.896 1.00 52.56 96 GLY A N 1
ATOM 730 C CA . GLY A 1 96 ? -17.281 -13.059 20.032 1.00 52.56 96 GLY A CA 1
ATOM 731 C C . GLY A 1 96 ? -18.532 -13.585 20.757 1.00 52.56 96 GLY A C 1
ATOM 732 O O . GLY A 1 96 ? -19.523 -13.904 20.110 1.00 52.56 96 GLY A O 1
ATOM 733 N N . GLY A 1 97 ? -18.522 -13.649 22.094 1.00 51.53 97 GLY A N 1
ATOM 734 C CA . GLY A 1 97 ? -19.634 -14.183 22.893 1.00 51.53 97 GLY A CA 1
ATOM 735 C C . GLY A 1 97 ? -20.763 -13.194 23.212 1.00 51.53 97 GLY A C 1
ATOM 736 O O . GLY A 1 97 ? -21.814 -13.612 23.687 1.00 51.53 97 GLY A O 1
ATOM 737 N N . ARG A 1 98 ? -20.590 -11.885 22.970 1.00 50.00 98 ARG A N 1
ATOM 738 C CA . ARG A 1 98 ? -21.609 -10.856 23.283 1.00 50.00 98 ARG A CA 1
ATOM 739 C C . ARG A 1 98 ? -22.074 -10.104 22.037 1.00 50.00 98 ARG A C 1
ATOM 741 O O . ARG A 1 98 ? -22.225 -8.888 22.053 1.00 50.00 98 ARG A O 1
ATOM 748 N N . ILE A 1 99 ? -22.378 -10.860 20.984 1.00 55.28 99 ILE A N 1
ATOM 749 C CA . ILE A 1 99 ? -23.089 -10.400 19.775 1.00 55.28 99 ILE A CA 1
ATOM 750 C C . ILE A 1 99 ? -24.406 -9.654 20.080 1.00 55.28 99 ILE A C 1
ATOM 752 O O . ILE A 1 99 ? -24.827 -8.819 19.292 1.00 55.28 99 ILE A O 1
ATOM 756 N N . ASN A 1 100 ? -25.009 -9.865 21.257 1.00 52.28 100 ASN A N 1
ATOM 757 C CA . ASN A 1 100 ? -26.193 -9.133 21.734 1.00 52.28 100 ASN A CA 1
ATOM 758 C C . ASN A 1 100 ? -25.921 -7.677 22.187 1.00 52.28 100 ASN A C 1
ATOM 760 O O . ASN A 1 100 ? -26.865 -6.944 22.455 1.00 52.28 100 ASN A O 1
ATOM 764 N N . LEU A 1 101 ? -24.659 -7.242 22.310 1.00 57.94 101 LEU A N 1
ATOM 765 C CA . LEU A 1 101 ? -24.308 -5.893 22.793 1.00 57.94 101 LEU A CA 1
ATOM 766 C C . LEU A 1 101 ? -24.055 -4.884 21.655 1.00 57.94 101 LEU A C 1
ATOM 768 O O . LEU A 1 101 ? -23.884 -3.696 21.904 1.00 57.94 101 LEU A O 1
ATOM 772 N N . PHE A 1 102 ? -23.998 -5.349 20.407 1.00 58.25 102 PHE A N 1
ATOM 773 C CA . PHE A 1 102 ? -23.459 -4.593 19.272 1.00 58.25 102 PHE A CA 1
ATOM 774 C C . PHE A 1 102 ? -24.480 -4.147 18.234 1.00 58.25 102 PHE A C 1
ATOM 776 O O . PHE A 1 102 ? -24.125 -3.604 17.189 1.00 58.25 102 PHE A O 1
ATOM 783 N N . THR A 1 103 ? -25.753 -4.350 18.539 1.00 54.78 103 THR A N 1
ATOM 784 C CA . THR A 1 103 ? -26.855 -3.904 17.701 1.00 54.78 103 THR A CA 1
ATOM 785 C C . THR A 1 103 ? -27.823 -3.122 18.580 1.00 54.78 103 THR A C 1
ATOM 787 O O . THR A 1 103 ? -28.815 -3.680 19.033 1.00 54.78 103 THR A O 1
ATOM 790 N N . PRO A 1 104 ? -27.592 -1.823 18.846 1.00 54.75 104 PRO A N 1
ATOM 791 C CA . PRO A 1 104 ? -28.671 -0.931 19.227 1.00 54.75 104 PRO A CA 1
ATOM 792 C C . PRO A 1 104 ? -29.386 -0.483 17.944 1.00 54.75 104 PRO A C 1
ATOM 794 O O . PRO A 1 104 ? -29.564 0.706 17.707 1.00 54.75 104 PRO A O 1
ATOM 797 N N . GLU A 1 105 ? -29.767 -1.424 17.076 1.00 52.75 105 GLU A N 1
ATOM 798 C CA . GLU A 1 105 ? -30.857 -1.139 16.152 1.00 52.75 105 GLU A CA 1
ATOM 799 C C . GLU A 1 105 ? -32.100 -1.292 17.019 1.00 52.75 105 GLU A C 1
ATOM 801 O O . GLU A 1 105 ? -32.643 -2.377 17.224 1.00 52.75 105 GLU A O 1
ATOM 806 N N . SER A 1 106 ? -32.500 -0.183 17.648 1.00 43.69 106 SER A N 1
ATOM 807 C CA . SER A 1 106 ? -33.907 -0.035 17.961 1.00 43.69 106 SER A CA 1
ATOM 808 C C . SER A 1 106 ? -34.607 -0.272 16.635 1.00 43.69 106 SER A C 1
ATOM 810 O O . SER A 1 106 ? -34.394 0.521 15.716 1.00 43.69 106 SER A O 1
ATOM 812 N N . LEU A 1 107 ? -35.407 -1.335 16.536 1.00 54.66 107 LEU A N 1
ATOM 813 C CA . LEU A 1 107 ? -36.526 -1.371 15.609 1.00 54.66 107 LEU A CA 1
ATOM 814 C C . LEU A 1 107 ? -37.220 -0.025 15.784 1.00 54.66 107 LEU A C 1
ATOM 816 O O . LEU A 1 107 ? -37.984 0.167 16.736 1.00 54.66 107 LEU A O 1
ATOM 820 N N . HIS A 1 108 ? -36.895 0.944 14.926 1.00 46.06 108 HIS A N 1
ATOM 821 C CA . HIS A 1 108 ? -37.696 2.133 14.815 1.00 46.06 108 HIS A CA 1
ATOM 822 C C . HIS A 1 108 ? -38.966 1.579 14.205 1.00 46.06 108 HIS A C 1
ATOM 824 O O . HIS A 1 108 ? -39.094 1.358 13.003 1.00 46.06 108 HIS A O 1
ATOM 830 N N . ARG A 1 109 ? -39.893 1.258 15.105 1.00 54.88 109 ARG A N 1
ATOM 831 C CA . ARG A 1 109 ? -41.315 1.178 14.863 1.00 54.88 109 ARG A CA 1
ATOM 832 C C . ARG A 1 109 ? -41.710 2.595 14.452 1.00 54.88 109 ARG A C 1
ATOM 834 O O . ARG A 1 109 ? -42.352 3.311 15.209 1.00 54.88 109 ARG A O 1
ATOM 841 N N . THR A 1 110 ? -41.218 3.039 13.294 1.00 45.78 110 THR A N 1
ATOM 842 C CA . THR A 1 110 ? -41.676 4.243 12.632 1.00 45.78 110 THR A CA 1
ATOM 843 C C . THR A 1 110 ? -43.115 3.927 12.343 1.00 45.78 110 THR A C 1
ATOM 845 O O . THR A 1 110 ? -43.415 3.067 11.512 1.00 45.78 110 THR A O 1
ATOM 848 N N . GLY A 1 111 ? -43.989 4.540 13.133 1.00 47.03 111 GLY A N 1
ATOM 849 C CA . GLY A 1 111 ? -45.409 4.471 12.925 1.00 47.03 111 GLY A CA 1
ATOM 850 C C . GLY A 1 111 ? -45.688 4.690 11.449 1.00 47.03 111 GLY A C 1
ATOM 851 O O . GLY A 1 111 ? -45.515 5.786 10.920 1.00 47.03 111 GLY A O 1
ATOM 852 N N . GLN A 1 112 ? -46.199 3.649 10.803 1.00 46.03 112 GLN A N 1
ATOM 853 C CA . GLN A 1 112 ? -47.268 3.854 9.847 1.00 46.03 112 GLN A CA 1
ATOM 854 C C . GLN A 1 112 ? -48.501 4.320 10.638 1.00 46.03 112 GLN A C 1
ATOM 856 O O . GLN A 1 112 ? -49.470 3.595 10.802 1.00 46.03 112 GLN A O 1
ATOM 861 N N . GLU A 1 113 ? -48.420 5.535 11.177 1.00 52.72 113 GLU A N 1
ATOM 862 C CA . GLU A 1 113 ? -49.534 6.306 11.725 1.00 52.72 113 GLU A CA 1
ATOM 863 C C . GLU A 1 113 ? -49.517 7.686 11.060 1.00 52.72 113 GLU A C 1
ATOM 865 O O . GLU A 1 113 ? -49.555 8.726 11.701 1.00 52.72 113 GLU A O 1
ATOM 870 N N . VAL A 1 114 ? -49.399 7.707 9.731 1.00 49.97 114 VAL A N 1
ATOM 871 C CA . VAL A 1 114 ? -49.680 8.905 8.933 1.00 49.97 114 VAL A CA 1
ATOM 872 C C . VAL A 1 114 ? -50.396 8.475 7.656 1.00 49.97 114 VAL A C 1
ATOM 874 O O . VAL A 1 114 ? -49.824 8.465 6.572 1.00 49.97 114 VAL A O 1
ATOM 877 N N . ALA A 1 115 ? -51.659 8.064 7.795 1.00 50.56 115 ALA A N 1
ATOM 878 C CA . ALA A 1 115 ? -52.597 7.995 6.671 1.00 50.56 115 ALA A CA 1
ATOM 879 C C . ALA A 1 115 ? -54.078 8.126 7.081 1.00 50.56 115 ALA A C 1
ATOM 881 O O . ALA A 1 115 ? -54.945 7.684 6.336 1.00 50.56 115 ALA A O 1
ATOM 882 N N . GLN A 1 116 ? -54.408 8.726 8.231 1.00 50.66 116 GLN A N 1
ATOM 883 C CA . GLN A 1 116 ? -55.792 9.138 8.512 1.00 50.66 116 GLN A CA 1
ATOM 884 C C . GLN A 1 116 ? -55.812 10.555 9.085 1.00 50.66 116 GLN A C 1
ATOM 886 O O . GLN A 1 116 ? -55.793 10.797 10.285 1.00 50.66 116 GLN A O 1
ATOM 891 N N . THR A 1 117 ? -55.800 11.511 8.163 1.00 52.81 117 THR A N 1
ATOM 892 C CA . THR A 1 117 ? -56.101 12.926 8.386 1.00 52.81 117 THR A CA 1
ATOM 893 C C . THR A 1 117 ? -57.528 13.100 8.930 1.00 52.81 117 THR A C 1
ATOM 895 O O . THR A 1 117 ? -58.453 12.548 8.329 1.00 52.81 117 THR A O 1
ATOM 898 N N . PRO A 1 118 ? -57.763 13.904 9.985 1.00 58.62 118 PRO A N 1
ATOM 899 C CA . PRO A 1 118 ? -59.108 14.236 10.428 1.00 58.62 118 PRO A CA 1
ATOM 900 C C . PRO A 1 118 ? -59.628 15.395 9.574 1.00 58.62 118 PRO A C 1
ATOM 902 O O . PRO A 1 118 ? -59.228 16.544 9.751 1.00 58.62 118 PRO A O 1
ATOM 905 N N . VAL A 1 119 ? -60.505 15.103 8.615 1.00 60.16 119 VAL A N 1
ATOM 906 C CA . VAL A 1 119 ? -61.129 16.121 7.761 1.00 60.16 119 VAL A CA 1
ATOM 907 C C . VAL A 1 119 ? -62.640 15.877 7.705 1.00 60.16 119 VAL A C 1
ATOM 909 O O . VAL A 1 119 ? -63.119 14.959 7.054 1.00 60.16 119 VAL A O 1
ATOM 912 N N . LEU A 1 120 ? -63.341 16.793 8.387 1.00 50.47 120 LEU A N 1
ATOM 913 C CA . LEU A 1 120 ? -64.700 17.304 8.147 1.00 50.47 120 LEU A CA 1
ATOM 914 C C . LEU A 1 120 ? -65.927 16.538 8.681 1.00 50.47 120 LEU A C 1
ATOM 916 O O . LEU A 1 120 ? -66.483 15.636 8.069 1.00 50.47 120 LEU A O 1
ATOM 920 N N . ARG A 1 121 ? -66.437 17.090 9.792 1.00 58.38 121 ARG A N 1
ATOM 921 C CA . ARG A 1 121 ? -67.798 17.646 9.963 1.00 58.38 121 ARG A CA 1
ATOM 922 C C . ARG A 1 121 ? -68.700 17.572 8.715 1.00 58.38 121 ARG A C 1
ATOM 924 O O . ARG A 1 121 ? -68.423 18.242 7.726 1.00 58.38 121 ARG A O 1
ATOM 931 N N . GLY A 1 122 ? -69.864 16.933 8.835 1.00 44.56 122 GLY A N 1
ATOM 932 C CA . GLY A 1 122 ? -70.959 17.089 7.870 1.00 44.56 122 GLY A CA 1
ATOM 933 C C . GLY A 1 122 ? -72.072 16.075 8.089 1.00 44.56 122 GLY A C 1
ATOM 934 O O . GLY A 1 122 ? -71.852 14.887 7.909 1.00 44.56 122 GLY A O 1
ATOM 935 N N . GLY A 1 123 ? -73.238 16.548 8.528 1.00 47.59 123 GLY A N 1
ATOM 936 C CA . GLY A 1 123 ? -74.370 15.713 8.925 1.00 47.59 123 GLY A CA 1
ATOM 937 C C . GLY A 1 123 ? -75.160 15.093 7.776 1.00 47.59 123 GLY A C 1
ATOM 938 O O . GLY A 1 123 ? -75.079 15.533 6.631 1.00 47.59 123 GLY A O 1
ATOM 939 N N . ARG A 1 124 ? -76.004 14.129 8.127 1.00 44.91 124 ARG A N 1
ATOM 940 C CA . ARG A 1 124 ? -77.467 14.248 8.182 1.00 44.91 124 ARG A CA 1
ATOM 941 C C . ARG A 1 124 ? -78.017 13.071 8.974 1.00 44.91 124 ARG A C 1
ATOM 943 O O . ARG A 1 124 ? -77.387 11.996 8.907 1.00 44.91 124 ARG A O 1
#

Foldseek 3Di:
DLVVVLVVQLVVCVVVVPDSVVSCVVSLVVSVVVLVVVLVVLLVVLVVQCVVCVVVVPVVSPVVSVVSNVVSVVVNVVSVVCVVVVVVVVVVVPPVPPPVVNDPPPPPPVDPPPDDDDDDDDDD

Secondary structure (DSSP, 8-state):
-HHHHHHHHHHHHHHTT--HHHHHHHHHHHHHHHHHHHHHHHHHHHHHHHHHHHHHT-HHHHHHHHHHHHHHHHHHHHHHHHHHHHHHHHHHTTGGGGGGGS------------S---------